Protein AF-A0A816DUU8-F1 (afdb_monomer_lite)

Sequence (100 aa):
MATKTTSDPVPRIDDKDGSYSSGCTLSYWLDSVERPKFPKLTDNKTCDFLVVGAGIAGITTAYCIAEHDPSKKVILVDDGEICSGETGRTTAHLQIEYDD

Radius of gyration: 17.96 Å; chains: 1; bounding box: 46×45×42 Å

Structure (mmCIF, N/CA/C/O backbone):
data_AF-A0A816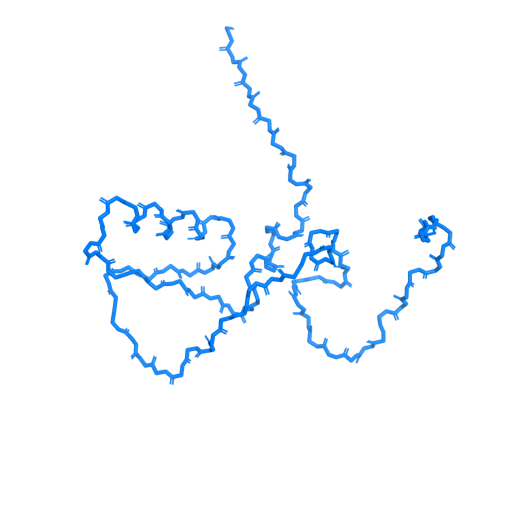DUU8-F1
#
_entry.id   AF-A0A816DUU8-F1
#
loop_
_atom_site.group_PDB
_atom_site.id
_atom_site.type_symbol
_atom_site.label_atom_id
_atom_site.label_alt_id
_atom_site.label_comp_id
_atom_site.label_asym_id
_atom_site.label_entity_id
_atom_site.label_seq_id
_atom_site.pdbx_PDB_ins_code
_atom_site.Cartn_x
_atom_site.Cartn_y
_atom_site.Cartn_z
_atom_site.occupancy
_atom_site.B_iso_or_equiv
_atom_site.auth_seq_id
_atom_site.auth_comp_id
_atom_site.auth_asym_id
_atom_site.auth_atom_id
_atom_site.pdbx_PDB_model_num
ATOM 1 N N . MET A 1 1 ? 24.896 -18.267 -6.504 1.00 35.34 1 MET A N 1
ATOM 2 C CA . MET A 1 1 ? 24.970 -16.798 -6.643 1.00 35.34 1 MET A CA 1
ATOM 3 C C . MET A 1 1 ? 25.210 -16.495 -8.108 1.00 35.34 1 MET A C 1
ATOM 5 O O . MET A 1 1 ? 26.280 -16.824 -8.593 1.00 35.34 1 MET A O 1
ATOM 9 N N . ALA A 1 2 ? 24.216 -15.973 -8.825 1.00 30.97 2 ALA A N 1
ATOM 10 C CA . ALA A 1 2 ? 24.383 -15.559 -10.215 1.00 30.97 2 ALA A CA 1
ATOM 11 C C . ALA A 1 2 ? 24.149 -14.050 -10.288 1.00 30.97 2 ALA A C 1
ATOM 13 O O . ALA A 1 2 ? 23.052 -13.568 -10.019 1.00 30.97 2 ALA A O 1
ATOM 14 N N . THR A 1 3 ? 25.216 -13.314 -10.575 1.00 38.94 3 THR A N 1
ATOM 15 C CA . THR A 1 3 ? 25.203 -11.878 -10.847 1.00 38.94 3 THR A CA 1
ATOM 16 C C . THR A 1 3 ? 24.723 -11.673 -12.281 1.00 38.94 3 THR A C 1
ATOM 18 O O . THR A 1 3 ? 25.442 -12.028 -13.215 1.00 38.94 3 THR A O 1
ATOM 21 N N . LYS A 1 4 ? 23.518 -11.124 -12.472 1.00 38.56 4 LYS A N 1
ATOM 22 C CA . LYS A 1 4 ? 23.078 -10.646 -13.791 1.00 38.56 4 LYS A CA 1
ATOM 23 C C . LYS A 1 4 ? 23.949 -9.451 -14.176 1.00 38.56 4 LYS A C 1
ATOM 25 O O . LYS A 1 4 ? 24.032 -8.480 -13.427 1.00 38.56 4 LYS A O 1
ATOM 30 N N . THR A 1 5 ? 24.635 -9.558 -15.307 1.00 38.03 5 THR A N 1
ATOM 31 C CA . THR A 1 5 ? 25.446 -8.475 -15.876 1.00 38.03 5 THR A CA 1
ATOM 32 C C . THR A 1 5 ? 24.614 -7.714 -16.904 1.00 38.03 5 THR A C 1
ATOM 34 O O . THR A 1 5 ? 23.717 -8.264 -17.537 1.00 38.03 5 THR A O 1
ATOM 37 N N . THR A 1 6 ? 24.899 -6.423 -17.058 1.00 47.84 6 THR A N 1
ATOM 38 C CA . THR A 1 6 ? 24.167 -5.435 -17.875 1.00 47.84 6 THR A CA 1
ATOM 39 C C . THR A 1 6 ? 24.184 -5.690 -19.393 1.00 47.84 6 THR A C 1
ATOM 41 O O . THR A 1 6 ? 23.733 -4.839 -20.155 1.00 47.84 6 THR A O 1
ATOM 44 N N . SER A 1 7 ? 24.688 -6.842 -19.844 1.00 40.69 7 SER A N 1
ATOM 45 C CA . SER A 1 7 ? 24.739 -7.269 -21.249 1.00 40.69 7 SER A CA 1
ATOM 46 C C . SER A 1 7 ? 23.702 -8.329 -21.622 1.00 40.69 7 SER A C 1
ATOM 48 O O . SER A 1 7 ? 23.590 -8.664 -22.801 1.00 40.69 7 SER A O 1
ATOM 50 N N . ASP A 1 8 ? 22.963 -8.875 -20.653 1.00 37.00 8 ASP A N 1
ATOM 51 C CA . ASP A 1 8 ? 21.899 -9.826 -20.962 1.00 37.00 8 ASP A CA 1
ATOM 52 C C . ASP A 1 8 ? 20.749 -9.087 -21.670 1.00 37.00 8 ASP A C 1
ATOM 54 O O . ASP A 1 8 ? 20.303 -8.042 -21.179 1.00 37.00 8 ASP A O 1
ATOM 58 N N . PRO A 1 9 ? 20.253 -9.580 -22.822 1.00 40.03 9 PRO A N 1
ATOM 59 C CA . PRO A 1 9 ? 19.111 -8.970 -23.482 1.00 40.03 9 PRO A CA 1
ATOM 60 C C . PRO A 1 9 ? 17.938 -8.942 -22.501 1.00 40.03 9 PRO A C 1
ATOM 62 O O . PRO A 1 9 ? 17.542 -9.981 -21.968 1.00 40.03 9 PRO A O 1
ATOM 65 N N . VAL A 1 10 ? 17.392 -7.745 -22.260 1.00 51.50 10 VAL A N 1
ATOM 66 C CA . VAL A 1 10 ? 16.132 -7.589 -21.526 1.00 51.50 10 VAL A CA 1
ATOM 67 C C . VAL A 1 10 ? 15.122 -8.490 -22.234 1.00 51.50 10 VAL A C 1
ATOM 69 O O . VAL A 1 10 ? 14.941 -8.313 -23.446 1.00 51.50 10 VAL A O 1
ATOM 72 N N . PRO A 1 11 ? 14.519 -9.479 -21.545 1.00 44.03 11 PRO A N 1
ATOM 73 C CA . PRO A 1 11 ? 13.503 -10.319 -22.152 1.00 44.03 11 PRO A CA 1
ATOM 74 C C . PRO A 1 11 ? 12.480 -9.398 -22.807 1.00 44.03 11 PRO A C 1
ATOM 76 O O . PRO A 1 11 ? 11.923 -8.520 -22.143 1.00 44.03 11 PRO A O 1
ATOM 79 N N . ARG A 1 12 ? 12.305 -9.524 -24.127 1.00 41.91 12 ARG A N 1
ATOM 80 C CA . ARG A 1 12 ? 11.195 -8.850 -24.793 1.00 41.91 12 ARG A CA 1
ATOM 81 C C . ARG A 1 12 ? 9.955 -9.440 -24.150 1.00 41.91 12 ARG A C 1
ATOM 83 O O . ARG A 1 12 ? 9.794 -10.651 -24.179 1.00 41.91 12 ARG A O 1
ATOM 90 N N . ILE A 1 13 ? 9.184 -8.596 -23.477 1.00 53.16 13 ILE A N 1
ATOM 91 C CA . ILE A 1 13 ? 7.924 -9.004 -22.876 1.00 53.16 13 ILE A CA 1
ATOM 92 C C . ILE A 1 13 ? 7.038 -9.405 -24.046 1.00 53.16 13 ILE A C 1
ATOM 94 O O . ILE A 1 13 ? 6.605 -8.560 -24.826 1.00 53.16 13 ILE A O 1
AT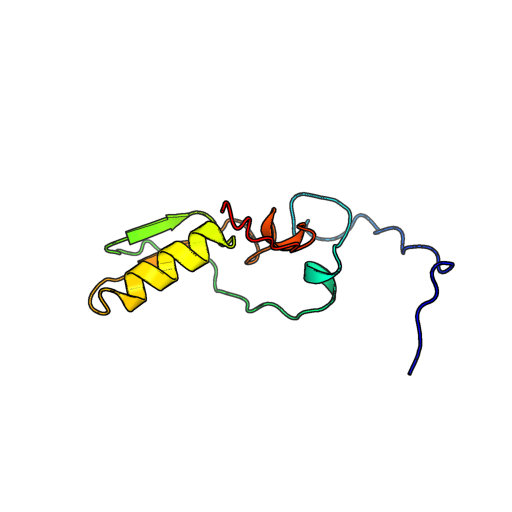OM 98 N N . ASP A 1 14 ? 6.882 -10.709 -24.219 1.00 42.22 14 ASP A N 1
ATOM 99 C CA . ASP A 1 14 ? 5.886 -11.296 -25.093 1.00 42.22 14 ASP A CA 1
ATOM 100 C C . ASP A 1 14 ? 4.526 -10.739 -24.652 1.00 42.22 14 ASP A C 1
ATOM 102 O O . ASP A 1 14 ? 4.226 -10.737 -23.459 1.00 42.22 14 ASP A O 1
ATOM 106 N N . ASP A 1 15 ? 3.721 -10.254 -25.597 1.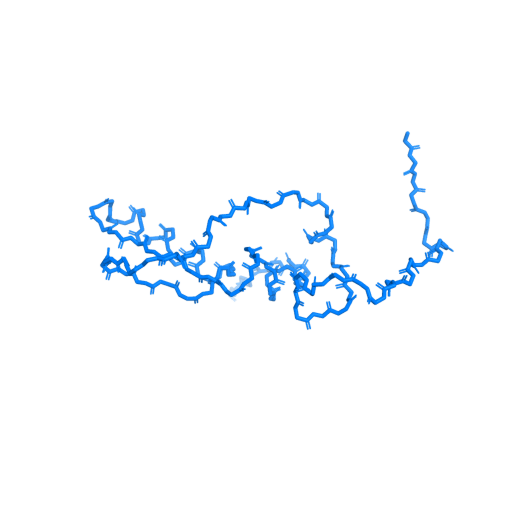00 41.69 15 ASP A N 1
ATOM 107 C CA . ASP A 1 15 ? 2.417 -9.611 -25.384 1.00 41.69 15 ASP A CA 1
ATOM 108 C C . ASP A 1 15 ? 1.330 -10.566 -24.833 1.00 41.69 15 ASP A C 1
ATOM 110 O O . ASP A 1 15 ? 0.260 -10.748 -25.422 1.00 41.69 15 ASP A O 1
ATOM 114 N N . LYS A 1 16 ? 1.574 -11.200 -23.686 1.00 41.97 16 LYS A N 1
ATOM 115 C CA . LYS A 1 16 ? 0.576 -11.924 -22.902 1.00 41.97 16 LYS A CA 1
ATOM 116 C C . LYS A 1 16 ? 0.625 -11.432 -21.457 1.00 41.97 16 LYS A C 1
ATOM 118 O O . LYS A 1 16 ? 1.690 -11.350 -20.866 1.00 41.97 16 LYS A O 1
ATOM 123 N N . ASP A 1 17 ? -0.558 -11.170 -20.910 1.00 44.25 17 ASP A N 1
ATOM 124 C CA . ASP A 1 17 ? -0.844 -11.069 -19.473 1.00 44.25 17 ASP A CA 1
ATOM 125 C C . ASP A 1 17 ? -0.615 -9.698 -18.799 1.00 44.25 17 ASP A C 1
ATOM 127 O O . ASP A 1 17 ? 0.431 -9.411 -18.237 1.00 44.25 17 ASP A O 1
ATOM 131 N N . GLY A 1 18 ? -1.676 -8.875 -18.802 1.00 46.09 18 GLY A N 1
ATOM 132 C CA . GLY A 1 18 ? -2.040 -7.929 -17.733 1.00 46.09 18 GLY A CA 1
ATOM 133 C C . GLY A 1 18 ? -0.976 -6.929 -17.273 1.00 46.09 18 GLY A C 1
ATOM 134 O O . GLY A 1 18 ? -0.126 -7.249 -16.450 1.00 46.09 18 GLY A O 1
ATOM 135 N N . SER A 1 19 ? -1.084 -5.665 -17.698 1.00 54.84 19 SER A N 1
ATOM 136 C CA . SER A 1 19 ? -0.176 -4.614 -17.230 1.00 54.84 19 SER A CA 1
ATOM 137 C C . SER A 1 19 ? -0.289 -4.427 -15.709 1.00 54.84 19 SER A C 1
ATOM 139 O O . SER A 1 19 ? -1.233 -3.816 -15.214 1.00 54.84 19 SER A O 1
ATOM 141 N N . TYR A 1 20 ? 0.699 -4.921 -14.961 1.00 63.03 20 TYR A N 1
ATOM 142 C CA . TYR A 1 20 ? 0.811 -4.779 -13.502 1.00 63.03 20 TYR A CA 1
ATOM 143 C C . TYR A 1 20 ? 0.974 -3.329 -13.021 1.00 63.03 20 TYR A C 1
ATOM 145 O O . TYR A 1 20 ? 1.147 -3.116 -11.825 1.00 63.03 20 TYR A O 1
ATOM 153 N N . SER A 1 21 ? 1.040 -2.362 -13.942 1.00 70.75 21 SER A N 1
ATOM 154 C CA . SER A 1 21 ? 1.348 -0.945 -13.746 1.00 70.75 21 SER A CA 1
ATOM 155 C C . SER A 1 21 ? 1.060 -0.174 -15.049 1.00 70.75 21 SER A C 1
ATOM 157 O O . SER A 1 21 ? 0.852 -0.781 -16.098 1.00 70.75 21 SER A O 1
ATOM 159 N N . SER A 1 22 ? 1.116 1.158 -15.014 1.00 71.44 22 SER A N 1
ATOM 160 C CA . SER A 1 22 ? 0.854 2.073 -16.138 1.00 71.44 22 SER A CA 1
ATOM 161 C C . SER A 1 22 ? 1.894 2.055 -17.276 1.00 71.44 22 SER A C 1
ATOM 163 O O . SER A 1 22 ? 1.734 2.787 -18.251 1.00 71.44 22 SER A O 1
ATOM 165 N N . GLY A 1 23 ? 2.963 1.252 -17.191 1.00 73.88 23 GLY A N 1
ATOM 166 C CA . GLY A 1 23 ? 4.040 1.247 -18.188 1.00 73.88 23 GLY A CA 1
ATOM 167 C C . GLY A 1 23 ? 4.641 -0.128 -18.474 1.00 73.88 23 GLY A C 1
ATOM 168 O O . GLY A 1 23 ? 4.603 -1.022 -17.631 1.00 73.88 23 GLY A O 1
ATOM 169 N N . CYS A 1 24 ? 5.245 -0.265 -19.661 1.00 76.25 24 CYS A N 1
ATOM 170 C CA . CYS A 1 24 ? 5.738 -1.539 -20.205 1.00 76.25 24 CYS A CA 1
ATOM 171 C C . CYS A 1 24 ? 7.053 -2.039 -19.587 1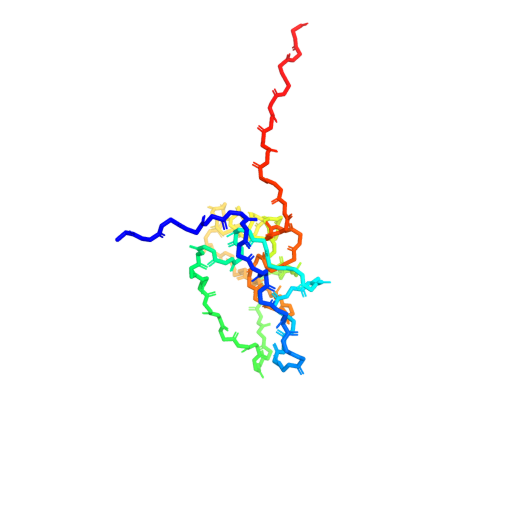.00 76.25 24 CYS A C 1
ATOM 173 O O . CYS A 1 24 ? 7.436 -3.180 -19.810 1.00 76.25 24 CYS A O 1
ATOM 175 N N . THR A 1 25 ? 7.784 -1.196 -18.854 1.00 83.19 25 THR A N 1
ATOM 176 C CA . THR A 1 25 ? 9.015 -1.598 -18.157 1.00 83.19 25 THR A CA 1
ATOM 177 C C . THR A 1 25 ? 8.725 -1.948 -16.702 1.00 83.19 25 THR A C 1
ATOM 179 O O . THR A 1 25 ? 7.890 -1.305 -16.063 1.00 83.19 25 THR A O 1
ATOM 182 N N . LEU A 1 26 ? 9.428 -2.938 -16.156 1.00 86.38 26 LEU A N 1
ATOM 183 C CA . LEU A 1 26 ? 9.349 -3.266 -14.735 1.00 86.38 26 LEU A CA 1
ATOM 184 C C . LEU A 1 26 ? 10.467 -2.533 -13.987 1.00 86.38 26 LEU A C 1
ATOM 186 O O . LEU A 1 26 ? 11.631 -2.596 -14.384 1.00 86.38 26 LEU A O 1
ATOM 190 N N . SER A 1 27 ? 10.114 -1.787 -12.942 1.00 90.06 27 SER A N 1
ATOM 191 C CA . SER A 1 27 ? 11.101 -1.150 -12.069 1.00 90.06 27 SER A CA 1
ATOM 192 C C . SER A 1 27 ? 11.695 -2.177 -11.107 1.00 90.06 27 SER A C 1
ATOM 194 O O . SER A 1 27 ? 11.082 -3.207 -10.822 1.00 90.06 27 SER A O 1
ATOM 196 N N . TYR A 1 28 ? 12.853 -1.855 -10.525 1.00 90.75 28 TYR A N 1
ATOM 197 C CA . TYR A 1 28 ? 13.438 -2.687 -9.476 1.00 90.75 28 TYR A CA 1
ATOM 198 C C . TYR A 1 28 ? 12.462 -2.921 -8.310 1.00 90.75 28 TYR A C 1
ATOM 200 O O . TYR A 1 28 ? 12.372 -4.032 -7.802 1.00 90.75 28 TYR A O 1
ATOM 208 N N . TRP A 1 29 ? 11.682 -1.912 -7.911 1.00 90.62 29 TRP A N 1
ATOM 209 C CA . TRP A 1 29 ? 10.711 -2.023 -6.813 1.00 90.62 29 TRP A CA 1
ATOM 210 C C . TRP A 1 29 ? 9.584 -3.012 -7.099 1.00 90.62 29 TRP A C 1
ATOM 212 O O . TRP A 1 29 ? 9.146 -3.715 -6.194 1.00 90.62 29 TRP A O 1
ATOM 222 N N . LEU A 1 30 ? 9.117 -3.058 -8.349 1.00 89.31 30 LEU A N 1
ATOM 223 C CA . LEU A 1 30 ? 8.046 -3.959 -8.764 1.00 89.31 30 LEU A CA 1
ATOM 224 C C . LEU A 1 30 ? 8.546 -5.394 -9.005 1.00 89.31 30 LEU A C 1
ATOM 226 O O . LEU A 1 30 ? 7.750 -6.319 -8.897 1.00 89.31 30 LEU A O 1
ATOM 230 N N . ASP A 1 31 ? 9.836 -5.577 -9.313 1.00 90.06 31 ASP A N 1
ATOM 231 C CA . ASP A 1 31 ? 10.449 -6.888 -9.597 1.00 90.06 31 ASP A CA 1
ATOM 232 C C . ASP A 1 31 ? 11.054 -7.568 -8.354 1.00 90.06 31 ASP A C 1
ATOM 234 O O . ASP A 1 31 ? 11.073 -8.790 -8.239 1.00 90.06 31 ASP A O 1
ATOM 238 N N . SER A 1 32 ? 11.576 -6.785 -7.405 1.00 89.50 32 SER A N 1
ATOM 239 C CA . SER A 1 32 ? 12.409 -7.313 -6.311 1.00 89.50 32 SER A CA 1
ATOM 240 C C . SER A 1 32 ? 11.648 -7.731 -5.052 1.00 89.50 32 SER A C 1
ATOM 242 O O . SER A 1 32 ? 12.253 -8.320 -4.153 1.00 89.50 32 SER A O 1
ATOM 244 N N . VAL A 1 33 ? 10.349 -7.430 -4.952 1.00 87.88 33 VAL A N 1
ATOM 245 C CA . VAL A 1 33 ? 9.560 -7.638 -3.729 1.00 87.88 33 VAL A CA 1
ATOM 246 C C . VAL A 1 33 ? 8.235 -8.319 -4.044 1.00 87.88 33 VAL A C 1
ATOM 248 O O . VAL A 1 33 ? 7.476 -7.879 -4.906 1.00 87.88 33 VAL A O 1
ATOM 251 N N . GLU A 1 34 ? 7.914 -9.366 -3.283 1.00 87.56 34 GLU A N 1
ATOM 252 C CA . GLU A 1 34 ? 6.575 -9.944 -3.296 1.00 87.56 34 GLU A CA 1
ATOM 253 C C . GLU A 1 34 ? 5.597 -9.006 -2.580 1.00 87.56 34 GLU A C 1
ATOM 255 O O . GLU A 1 34 ? 5.786 -8.640 -1.417 1.00 87.56 34 GLU A O 1
ATOM 260 N N . ARG A 1 35 ? 4.539 -8.602 -3.285 1.00 86.56 35 ARG A N 1
ATOM 261 C CA . ARG A 1 35 ? 3.534 -7.677 -2.758 1.00 86.56 35 ARG A CA 1
ATOM 262 C C . ARG A 1 35 ? 2.346 -8.436 -2.166 1.00 86.56 35 ARG A C 1
ATOM 264 O O . ARG A 1 35 ? 1.893 -9.414 -2.768 1.00 86.56 35 ARG A O 1
ATOM 271 N N . PRO A 1 36 ? 1.785 -7.977 -1.033 1.00 89.88 36 PRO A N 1
ATOM 272 C CA . PRO A 1 36 ? 0.557 -8.546 -0.505 1.00 89.88 36 PRO A CA 1
ATOM 273 C C . PRO A 1 36 ? -0.587 -8.373 -1.508 1.00 89.88 36 PRO A C 1
ATOM 275 O O . PRO A 1 36 ? -0.740 -7.326 -2.141 1.00 89.88 36 PRO A O 1
ATOM 278 N N . LYS A 1 37 ? -1.404 -9.420 -1.631 1.00 88.69 37 LYS A N 1
ATOM 279 C CA . LYS A 1 37 ? -2.594 -9.438 -2.482 1.00 88.69 37 LYS A CA 1
ATOM 280 C C . LYS A 1 37 ? -3.838 -9.270 -1.628 1.00 88.69 37 LYS A C 1
ATOM 282 O O . LYS A 1 37 ? -3.954 -9.872 -0.562 1.00 88.69 37 LYS A O 1
ATOM 287 N N . PHE A 1 38 ? -4.783 -8.492 -2.136 1.00 91.56 38 PHE A N 1
ATOM 288 C CA . PHE A 1 38 ? -6.045 -8.211 -1.467 1.00 91.56 38 PHE A CA 1
ATOM 289 C C . PHE A 1 38 ? -7.214 -8.717 -2.314 1.00 91.56 38 PHE A C 1
ATOM 291 O O . PHE A 1 38 ? -7.117 -8.751 -3.545 1.00 91.56 38 PHE A O 1
ATOM 298 N N . PRO A 1 39 ? -8.314 -9.155 -1.683 1.00 91.50 39 PRO A N 1
ATOM 299 C CA . PRO A 1 39 ? -9.490 -9.590 -2.416 1.00 91.50 39 PRO A CA 1
ATOM 300 C C . PRO A 1 39 ? -10.110 -8.415 -3.179 1.00 91.50 39 PRO A C 1
ATOM 302 O O . PRO A 1 39 ? -10.114 -7.279 -2.706 1.00 91.50 39 PRO A O 1
ATOM 305 N N . LYS A 1 40 ? -10.688 -8.707 -4.348 1.00 92.44 40 LYS A N 1
ATOM 306 C CA . LYS A 1 40 ? -11.499 -7.731 -5.082 1.00 92.44 40 LYS A CA 1
ATOM 307 C C . LYS A 1 40 ? -12.742 -7.366 -4.270 1.00 92.44 40 LYS A C 1
ATOM 309 O O . LYS A 1 40 ? -13.311 -8.213 -3.582 1.00 92.44 40 LYS A O 1
ATOM 314 N N . LEU A 1 41 ? -13.189 -6.119 -4.393 1.00 92.44 41 LEU A N 1
ATOM 315 C CA . LEU A 1 41 ? -14.439 -5.663 -3.795 1.00 92.44 41 LEU A CA 1
ATOM 316 C C . LEU A 1 41 ? -15.624 -6.282 -4.554 1.00 92.44 41 LEU A C 1
ATOM 318 O O . LEU A 1 41 ? -15.886 -5.919 -5.697 1.00 92.44 41 LEU A O 1
ATOM 322 N N . THR A 1 42 ? -16.313 -7.239 -3.933 1.00 94.88 42 THR A N 1
ATOM 323 C CA . THR A 1 42 ? -17.449 -7.962 -4.539 1.00 94.88 42 THR A CA 1
ATOM 324 C C . THR A 1 42 ? -18.808 -7.391 -4.163 1.00 94.88 42 THR A C 1
ATOM 326 O O . THR A 1 42 ? -19.779 -7.600 -4.880 1.00 94.88 42 THR A O 1
ATOM 329 N N . ASP A 1 43 ? -18.875 -6.667 -3.048 1.00 95.12 43 ASP A N 1
ATOM 330 C CA . ASP A 1 43 ? -20.118 -6.207 -2.441 1.00 95.12 43 ASP A CA 1
ATOM 331 C C . ASP A 1 43 ? -19.958 -4.786 -1.912 1.00 95.12 43 ASP A C 1
ATOM 333 O O . ASP A 1 43 ? -18.854 -4.350 -1.572 1.00 95.12 43 ASP A O 1
ATOM 337 N N . ASN A 1 44 ? -21.081 -4.090 -1.753 1.00 95.94 44 ASN A N 1
ATOM 338 C CA . ASN A 1 44 ? -21.102 -2.780 -1.116 1.00 95.94 44 ASN A CA 1
ATOM 339 C C . ASN A 1 44 ? -20.631 -2.882 0.344 1.00 95.94 44 ASN A C 1
ATOM 341 O O . ASN A 1 44 ? -21.056 -3.763 1.096 1.00 95.94 44 ASN A O 1
ATOM 345 N N . LYS A 1 45 ? -19.767 -1.952 0.757 1.00 96.19 45 LYS A N 1
ATOM 346 C CA . LYS A 1 45 ? -19.275 -1.826 2.134 1.00 96.19 45 LYS A CA 1
ATOM 347 C C . LYS A 1 45 ? -19.560 -0.423 2.656 1.00 96.19 45 LYS A C 1
ATOM 349 O O . LYS A 1 45 ? -19.564 0.539 1.895 1.00 96.19 45 LYS A O 1
ATOM 354 N N . THR A 1 46 ? -19.770 -0.318 3.963 1.00 97.56 46 THR A N 1
ATOM 355 C CA . THR A 1 46 ? -19.913 0.963 4.662 1.00 97.56 46 THR A CA 1
ATOM 356 C C . THR A 1 46 ? -18.657 1.225 5.479 1.00 97.56 46 THR A C 1
ATOM 358 O O . THR A 1 46 ? -18.198 0.350 6.216 1.00 97.56 46 THR A O 1
ATOM 361 N N . CYS A 1 47 ? -18.121 2.432 5.360 1.00 97.44 47 CYS A N 1
ATOM 362 C CA . CYS A 1 47 ? -16.945 2.909 6.072 1.00 97.44 47 CYS A CA 1
ATOM 363 C C . CYS A 1 47 ? -17.148 4.364 6.491 1.00 97.44 47 CYS A C 1
ATOM 365 O O . CYS A 1 47 ? -17.967 5.067 5.901 1.00 97.44 47 CYS A O 1
ATOM 367 N N . ASP A 1 48 ? -16.380 4.809 7.479 1.00 98.38 48 ASP A N 1
ATOM 368 C CA . ASP A 1 48 ? -16.294 6.226 7.832 1.00 98.38 48 ASP A CA 1
ATOM 369 C C . ASP A 1 48 ? -15.472 6.987 6.783 1.00 98.38 48 ASP A C 1
ATOM 371 O O . ASP A 1 48 ? -15.815 8.106 6.410 1.00 98.38 48 ASP A O 1
ATOM 375 N N . PHE A 1 49 ? -14.414 6.346 6.269 1.00 98.31 49 PHE A N 1
ATOM 376 C CA . PHE A 1 49 ? -13.515 6.916 5.268 1.00 98.31 49 PHE A CA 1
ATOM 377 C C . PHE A 1 49 ? -13.237 5.920 4.142 1.00 98.31 49 PHE A C 1
ATOM 379 O O . PHE A 1 49 ? -12.868 4.770 4.392 1.00 98.31 49 PHE A O 1
ATOM 386 N N . LEU A 1 50 ? -13.377 6.391 2.903 1.00 98.00 50 LEU A N 1
ATOM 387 C CA . LEU A 1 50 ? -12.956 5.686 1.696 1.00 98.00 50 LEU A CA 1
ATOM 388 C C . LEU A 1 50 ? -11.740 6.404 1.109 1.00 98.00 50 LEU A C 1
ATOM 390 O O . LEU A 1 50 ? -11.821 7.584 0.774 1.00 98.00 50 LEU A O 1
ATOM 394 N N . VAL A 1 51 ? -10.634 5.683 0.958 1.00 98.31 51 VAL A N 1
ATOM 395 C CA . VAL A 1 51 ? -9.422 6.159 0.290 1.00 98.31 51 VAL A CA 1
ATOM 396 C C . VAL A 1 51 ? -9.313 5.467 -1.066 1.00 98.31 51 VAL A C 1
ATOM 398 O O . VAL A 1 51 ? -9.391 4.242 -1.148 1.00 98.31 51 VAL A O 1
ATOM 401 N N . VAL A 1 52 ? -9.143 6.253 -2.130 1.00 97.44 52 VAL A N 1
ATOM 402 C CA . VAL A 1 52 ? -9.024 5.761 -3.509 1.00 97.44 52 VAL A CA 1
ATOM 403 C C . VAL A 1 52 ? -7.584 5.951 -3.984 1.00 97.44 52 VAL A C 1
ATOM 405 O O . VAL A 1 52 ? -7.083 7.073 -3.996 1.00 97.44 52 VAL A O 1
ATOM 408 N N . GLY A 1 53 ? -6.939 4.851 -4.371 1.00 96.25 53 GLY A N 1
ATOM 409 C CA . GLY A 1 53 ? -5.543 4.770 -4.797 1.00 96.25 53 GLY A CA 1
ATOM 410 C C . GLY A 1 53 ? -4.620 4.251 -3.690 1.00 96.25 53 GLY A C 1
ATOM 411 O O . GLY A 1 53 ? -4.271 4.977 -2.764 1.00 96.25 53 GLY A O 1
ATOM 412 N N . ALA A 1 54 ? -4.144 3.014 -3.814 1.00 96.12 54 ALA A N 1
ATOM 413 C CA . ALA A 1 54 ? -3.189 2.349 -2.925 1.00 96.12 54 ALA A CA 1
ATOM 414 C C . ALA A 1 54 ? -1.723 2.614 -3.320 1.00 96.12 54 ALA A C 1
ATOM 416 O O . ALA A 1 54 ? -0.874 1.718 -3.296 1.00 96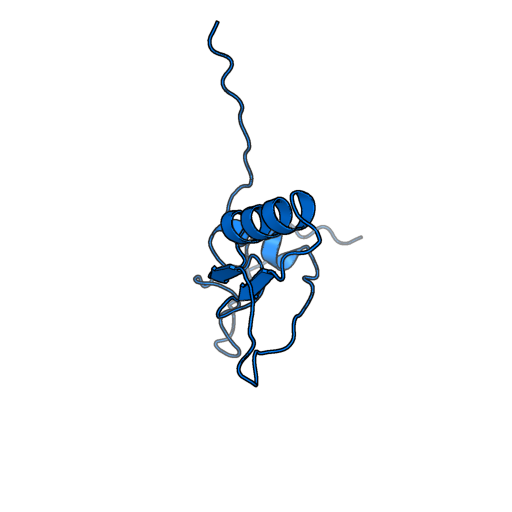.12 54 ALA A O 1
ATOM 417 N N . GLY A 1 55 ? -1.415 3.864 -3.671 1.00 95.62 55 GLY A N 1
ATOM 418 C CA . GLY A 1 55 ? -0.046 4.383 -3.693 1.00 95.62 55 GLY A CA 1
ATOM 419 C C . GLY A 1 55 ? 0.407 4.853 -2.307 1.00 95.62 55 GLY A C 1
ATOM 420 O O . GLY A 1 55 ? -0.345 4.787 -1.333 1.00 95.62 55 GLY A O 1
ATOM 421 N N . ILE A 1 56 ? 1.622 5.403 -2.219 1.00 96.75 56 ILE A N 1
ATOM 422 C CA . ILE A 1 56 ? 2.196 5.889 -0.953 1.00 96.75 56 ILE A CA 1
ATOM 423 C C . ILE A 1 56 ? 1.305 6.933 -0.274 1.00 96.75 56 ILE A C 1
ATOM 425 O O . ILE A 1 56 ? 1.112 6.871 0.937 1.00 96.75 56 ILE A O 1
ATOM 429 N N . ALA A 1 57 ? 0.700 7.843 -1.044 1.00 97.56 57 ALA A N 1
ATOM 430 C CA . ALA A 1 57 ? -0.188 8.867 -0.505 1.00 97.56 57 ALA A CA 1
ATOM 431 C C . ALA A 1 57 ? -1.449 8.255 0.131 1.00 97.56 57 ALA A C 1
ATOM 433 O O . ALA A 1 57 ? -1.783 8.583 1.270 1.00 97.56 57 ALA A O 1
ATOM 434 N N . GLY A 1 58 ? -2.127 7.335 -0.562 1.00 98.00 58 GLY A N 1
ATOM 435 C CA . GLY A 1 58 ? -3.357 6.726 -0.054 1.00 98.00 58 GLY A CA 1
ATOM 436 C C . GLY A 1 58 ? -3.117 5.764 1.106 1.00 98.00 58 GLY A C 1
ATOM 437 O O . GLY A 1 58 ? -3.845 5.815 2.094 1.00 98.00 58 GLY A O 1
ATOM 438 N N . ILE A 1 59 ? -2.055 4.954 1.050 1.00 97.38 59 ILE A N 1
ATOM 439 C CA . ILE A 1 59 ? -1.671 4.071 2.162 1.00 97.38 59 ILE A CA 1
ATOM 440 C C . ILE A 1 59 ? -1.328 4.896 3.402 1.00 97.38 59 ILE A C 1
ATOM 442 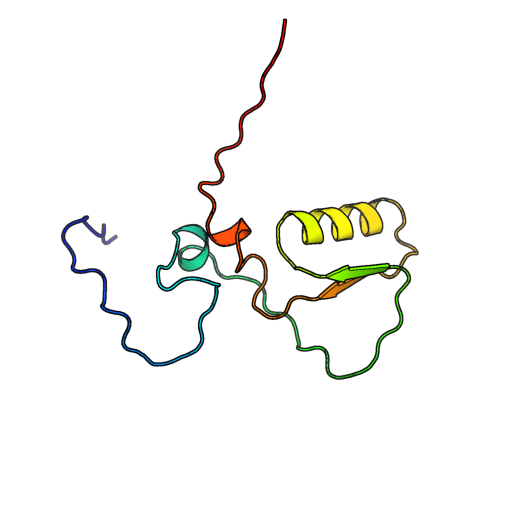O O . ILE A 1 59 ? -1.853 4.614 4.475 1.00 97.38 59 ILE A O 1
ATOM 446 N N . THR A 1 60 ? -0.506 5.940 3.257 1.00 98.12 60 THR A N 1
ATOM 447 C CA . THR A 1 60 ? -0.141 6.814 4.384 1.00 98.12 60 THR A CA 1
ATOM 448 C C . THR A 1 60 ? -1.374 7.499 4.966 1.00 98.12 60 THR A C 1
ATOM 450 O O . THR A 1 60 ? -1.553 7.517 6.178 1.00 98.12 60 THR A O 1
ATOM 453 N N . THR A 1 61 ? -2.279 7.987 4.113 1.00 98.31 61 THR A N 1
ATOM 454 C CA . THR A 1 61 ? -3.544 8.589 4.561 1.00 98.31 61 THR A CA 1
ATOM 455 C C . THR A 1 61 ? -4.388 7.595 5.361 1.00 98.31 61 THR A C 1
ATOM 457 O O . THR A 1 61 ? -4.821 7.908 6.468 1.00 98.31 61 THR A O 1
ATOM 460 N N . ALA A 1 62 ? -4.603 6.385 4.834 1.00 98.19 62 ALA A N 1
ATOM 461 C CA . ALA A 1 62 ? -5.386 5.354 5.510 1.00 98.19 62 ALA A CA 1
ATOM 462 C C . ALA A 1 62 ? -4.747 4.925 6.841 1.00 98.19 62 ALA A C 1
ATOM 464 O O . ALA A 1 62 ? -5.452 4.764 7.837 1.00 98.19 62 ALA A O 1
ATOM 465 N N . TYR A 1 63 ? -3.418 4.794 6.859 1.00 98.06 63 TYR A N 1
ATOM 466 C CA . TYR A 1 63 ? -2.632 4.480 8.047 1.00 98.06 63 TYR A CA 1
ATOM 467 C C . TYR A 1 63 ? -2.797 5.552 9.129 1.00 98.06 63 TYR A C 1
ATOM 469 O O . TYR A 1 63 ? -3.184 5.221 10.245 1.00 98.06 63 TYR A O 1
ATOM 477 N N . CYS A 1 64 ? -2.600 6.832 8.800 1.00 98.38 64 CYS A N 1
ATOM 478 C CA . CYS A 1 64 ? -2.722 7.917 9.773 1.00 98.38 64 CYS A CA 1
ATOM 479 C C . CYS A 1 64 ? -4.139 8.036 10.348 1.00 98.38 64 CYS A C 1
ATOM 481 O O . CYS A 1 64 ? -4.288 8.304 11.536 1.00 98.38 64 CYS A O 1
ATOM 483 N N . ILE A 1 65 ? -5.185 7.816 9.540 1.00 98.06 65 ILE A N 1
ATOM 484 C CA . ILE A 1 65 ? -6.569 7.810 10.041 1.00 98.06 65 ILE A CA 1
ATOM 485 C C . ILE A 1 65 ? -6.771 6.659 11.036 1.00 98.06 65 ILE A C 1
ATOM 487 O O . ILE A 1 65 ? -7.298 6.883 12.125 1.00 98.06 65 ILE A O 1
ATOM 491 N N . ALA A 1 66 ? -6.341 5.446 10.673 1.00 97.50 66 ALA A N 1
ATOM 492 C CA . ALA A 1 66 ? -6.490 4.262 11.517 1.00 97.50 66 ALA A CA 1
ATOM 493 C C . ALA A 1 66 ? -5.664 4.348 12.813 1.00 97.50 66 ALA A C 1
ATOM 495 O O . ALA A 1 66 ? -6.103 3.858 13.851 1.00 97.50 66 ALA A O 1
ATOM 496 N N . GLU A 1 67 ? -4.485 4.973 12.759 1.00 98.06 67 GLU A N 1
ATOM 497 C CA . GLU A 1 67 ? -3.639 5.221 13.927 1.00 98.06 67 GLU A CA 1
ATOM 498 C C . GLU A 1 67 ? -4.250 6.284 14.852 1.00 98.06 67 GLU A C 1
ATOM 500 O O . GLU A 1 67 ? -4.268 6.107 16.069 1.00 98.06 67 GLU A O 1
ATOM 505 N N . HIS A 1 68 ? -4.772 7.378 14.286 1.00 98.25 68 HIS A N 1
ATOM 506 C CA . HIS A 1 68 ? -5.312 8.492 15.063 1.00 98.25 68 HIS A CA 1
ATOM 507 C C . HIS A 1 68 ? -6.618 8.141 15.787 1.00 98.25 68 HIS A C 1
ATOM 509 O O . HIS A 1 68 ? -6.805 8.538 16.937 1.00 98.25 68 HIS A O 1
ATOM 515 N N . ASP A 1 69 ? -7.520 7.404 15.132 1.00 97.50 69 ASP A N 1
ATOM 516 C CA . ASP A 1 69 ? -8.779 6.955 15.730 1.00 97.50 69 ASP A CA 1
ATOM 517 C C . ASP A 1 69 ? -9.093 5.499 15.335 1.00 97.50 69 ASP A C 1
ATOM 519 O O . ASP A 1 69 ? -9.741 5.249 14.310 1.00 97.50 69 ASP A O 1
ATOM 523 N N . PRO A 1 70 ? -8.711 4.522 16.181 1.00 95.94 70 PRO A N 1
ATOM 524 C CA . PRO A 1 70 ? -8.960 3.101 15.937 1.00 95.94 70 PRO A CA 1
ATOM 525 C C . PRO A 1 70 ? -10.444 2.713 15.863 1.00 95.94 70 PRO A C 1
ATOM 527 O O . PRO A 1 70 ? -10.765 1.589 15.475 1.00 95.94 70 PRO A O 1
ATOM 530 N N . SER A 1 71 ? -11.367 3.600 16.260 1.00 97.56 71 SER A N 1
ATOM 531 C CA . SER A 1 71 ? -12.806 3.341 16.151 1.00 97.56 71 SER A CA 1
ATOM 532 C C . SER A 1 71 ? -13.347 3.554 14.732 1.00 97.56 71 SER A C 1
ATOM 534 O O . SER A 1 71 ? -14.442 3.077 14.419 1.00 97.56 71 SER A O 1
ATOM 536 N N . LYS A 1 72 ? -12.590 4.239 13.863 1.00 97.81 72 LYS A N 1
ATOM 537 C CA . LYS A 1 72 ? -12.991 4.544 12.487 1.00 97.81 72 LYS A CA 1
ATOM 538 C C . LYS A 1 72 ? -12.695 3.390 11.544 1.00 97.81 72 LYS A C 1
ATOM 540 O O . LYS A 1 72 ? -11.596 2.845 11.494 1.00 97.81 72 LYS A O 1
ATOM 545 N N . LYS A 1 73 ? -13.686 3.052 10.722 1.00 98.00 73 LYS A N 1
ATOM 546 C CA . LYS A 1 73 ? -13.553 2.083 9.635 1.00 98.00 73 LYS A CA 1
ATOM 547 C C . LYS A 1 73 ? -13.043 2.793 8.393 1.00 98.00 73 LYS A C 1
ATOM 549 O O . LYS A 1 73 ? -13.767 3.585 7.787 1.00 98.00 73 LYS A O 1
ATOM 554 N N . VAL A 1 74 ? -11.824 2.458 7.992 1.00 98.12 74 VAL A N 1
ATOM 555 C CA . VAL A 1 74 ? -11.201 2.950 6.762 1.00 98.12 74 VAL A CA 1
ATOM 556 C C . VAL A 1 74 ? -11.185 1.832 5.729 1.00 98.12 74 VAL A C 1
ATOM 558 O O . VAL A 1 74 ? -10.776 0.711 6.027 1.00 98.12 74 VAL A O 1
ATOM 561 N N . ILE A 1 75 ? -11.630 2.130 4.512 1.00 97.62 75 ILE A N 1
ATOM 562 C CA . ILE A 1 75 ? -11.494 1.239 3.359 1.00 97.62 75 ILE A CA 1
ATOM 563 C C . ILE A 1 75 ? -10.558 1.907 2.356 1.00 97.62 75 ILE A C 1
ATOM 565 O O . ILE A 1 75 ? -10.781 3.048 1.965 1.00 97.62 75 ILE A O 1
ATOM 569 N N . LEU A 1 76 ? -9.523 1.183 1.936 1.00 97.44 76 LEU A N 1
ATOM 570 C CA . LEU A 1 76 ? -8.615 1.571 0.860 1.00 97.44 76 LEU A CA 1
ATOM 571 C C . LEU A 1 76 ? -8.917 0.707 -0.367 1.00 97.44 76 LEU A C 1
ATOM 573 O O . LEU A 1 76 ? -8.981 -0.518 -0.252 1.00 97.44 76 LEU A O 1
ATOM 577 N N . VAL A 1 77 ? -9.097 1.336 -1.525 1.00 96.62 77 VAL A N 1
ATOM 578 C CA . VAL A 1 77 ? -9.329 0.652 -2.805 1.00 96.62 77 VAL A CA 1
ATOM 579 C C . VAL A 1 77 ? -8.357 1.141 -3.868 1.00 96.62 77 VAL A C 1
ATOM 581 O O . VAL A 1 77 ? -7.942 2.296 -3.853 1.00 96.62 77 VAL A O 1
ATOM 584 N N . ASP A 1 78 ? -8.025 0.261 -4.804 1.00 94.56 78 ASP A N 1
ATOM 585 C CA . ASP A 1 78 ? -7.186 0.531 -5.971 1.00 94.56 78 ASP A CA 1
ATOM 586 C C . ASP A 1 78 ? -7.727 -0.278 -7.159 1.00 94.56 78 ASP A C 1
ATOM 588 O O . ASP A 1 78 ? -8.408 -1.289 -6.951 1.00 94.56 78 ASP A O 1
ATOM 592 N N . ASP A 1 79 ? -7.489 0.180 -8.387 1.00 91.31 79 ASP A N 1
ATOM 593 C CA . ASP A 1 79 ? -7.925 -0.522 -9.599 1.00 91.31 79 ASP A CA 1
ATOM 594 C C . ASP A 1 79 ? -6.950 -1.635 -10.024 1.00 91.31 79 ASP A C 1
ATOM 596 O O . ASP A 1 79 ? -7.314 -2.499 -10.828 1.00 91.31 79 ASP A O 1
ATOM 600 N N . GLY A 1 80 ? -5.752 -1.666 -9.432 1.00 88.12 80 GLY A N 1
ATOM 601 C CA . GLY A 1 80 ? -4.711 -2.654 -9.667 1.00 88.12 80 GLY A CA 1
ATOM 602 C C . GLY A 1 80 ? -4.092 -3.218 -8.386 1.00 88.12 80 GLY A C 1
ATOM 603 O O . GLY A 1 80 ? -4.731 -3.380 -7.344 1.00 88.12 80 GLY A O 1
ATOM 604 N N . GLU A 1 81 ? -2.822 -3.613 -8.489 1.00 88.94 81 GLU A N 1
ATOM 605 C CA . GLU A 1 81 ? -2.050 -4.093 -7.341 1.00 88.94 81 GLU A CA 1
ATOM 606 C C . GLU A 1 81 ? -1.508 -2.919 -6.520 1.00 88.94 81 GLU A C 1
ATOM 608 O O . GLU A 1 81 ? -1.169 -1.868 -7.066 1.00 88.94 81 GLU A O 1
ATOM 613 N N . ILE A 1 82 ? -1.342 -3.105 -5.209 1.00 92.25 82 ILE A N 1
ATOM 614 C CA . ILE A 1 82 ? -0.831 -2.034 -4.349 1.00 92.25 82 ILE A CA 1
ATOM 615 C C . ILE A 1 82 ? 0.541 -1.533 -4.817 1.00 92.25 82 ILE A C 1
ATOM 617 O O . ILE A 1 82 ? 1.380 -2.299 -5.309 1.00 92.25 82 ILE A O 1
ATOM 621 N N . CYS A 1 83 ? 0.767 -0.229 -4.673 1.00 92.62 83 CYS A N 1
ATOM 622 C CA . CYS A 1 83 ? 1.987 0.453 -5.101 1.00 92.62 83 CYS A CA 1
ATOM 623 C C . CYS A 1 83 ? 2.346 0.262 -6.589 1.00 92.62 83 CYS A C 1
ATOM 625 O O . CYS A 1 83 ? 3.475 0.550 -6.971 1.00 92.62 83 CYS A O 1
ATOM 627 N N . SER A 1 84 ? 1.431 -0.216 -7.439 1.00 90.56 84 SER A N 1
ATOM 628 C CA . SER A 1 84 ? 1.716 -0.473 -8.857 1.00 90.56 84 SER A CA 1
ATOM 629 C C . SER A 1 84 ? 1.897 0.786 -9.696 1.00 90.56 84 SER A C 1
ATOM 631 O O . SER A 1 84 ? 2.611 0.736 -10.693 1.00 90.56 84 SER A O 1
ATOM 633 N N . GLY A 1 85 ? 1.265 1.899 -9.325 1.00 90.50 85 GLY A N 1
ATOM 634 C CA . GLY A 1 85 ? 1.385 3.173 -10.036 1.00 90.50 85 GLY A CA 1
ATOM 635 C C . GLY A 1 85 ? 2.728 3.873 -9.800 1.00 90.50 85 GLY A C 1
ATOM 636 O O . GLY A 1 85 ? 3.780 3.245 -9.684 1.00 90.50 85 GLY A O 1
ATOM 637 N N . GLU A 1 86 ? 2.695 5.198 -9.668 1.00 92.31 86 GLU A N 1
ATOM 638 C CA . GLU A 1 86 ? 3.904 6.030 -9.539 1.00 92.31 86 GLU A CA 1
ATOM 639 C C . GLU A 1 86 ? 4.797 5.650 -8.349 1.00 92.31 86 GLU A C 1
ATOM 641 O O . GLU A 1 86 ? 6.023 5.715 -8.432 1.00 92.31 86 GLU A O 1
ATOM 646 N N . THR A 1 87 ? 4.209 5.166 -7.252 1.00 94.06 87 THR A N 1
ATOM 647 C CA . THR A 1 87 ? 4.968 4.671 -6.091 1.00 94.06 87 THR A CA 1
ATOM 648 C C . THR A 1 87 ? 5.906 3.521 -6.446 1.00 94.06 87 THR A C 1
ATOM 650 O O . THR A 1 87 ? 7.014 3.472 -5.930 1.00 94.06 87 THR A O 1
ATOM 653 N N . GLY A 1 88 ? 5.508 2.620 -7.341 1.00 92.31 88 GLY A N 1
ATOM 654 C CA . GLY A 1 88 ? 6.365 1.530 -7.795 1.00 92.31 88 GLY A CA 1
ATOM 655 C C . GLY A 1 88 ? 7.380 1.970 -8.843 1.00 92.31 88 GLY A C 1
ATOM 656 O O . GLY A 1 88 ? 8.341 1.251 -9.092 1.00 92.31 88 GLY A O 1
ATOM 657 N N . ARG A 1 89 ? 7.205 3.136 -9.475 1.00 91.12 89 ARG A N 1
ATOM 658 C CA . ARG A 1 89 ? 8.045 3.608 -10.593 1.00 91.12 89 ARG A CA 1
ATOM 659 C C . ARG A 1 89 ? 9.025 4.723 -10.212 1.00 91.12 89 ARG A C 1
ATOM 661 O O . ARG A 1 89 ? 9.859 5.100 -11.028 1.00 91.12 89 ARG A O 1
ATOM 668 N N . THR A 1 90 ? 8.954 5.220 -8.982 1.00 91.19 90 THR A N 1
ATOM 669 C CA . THR A 1 90 ? 9.867 6.233 -8.434 1.00 91.19 90 THR A CA 1
ATOM 670 C C . THR A 1 90 ? 11.304 5.722 -8.262 1.00 91.19 90 THR A C 1
ATOM 672 O O . THR A 1 90 ? 11.548 4.523 -8.150 1.00 91.19 90 THR A O 1
ATOM 675 N N . THR A 1 91 ? 12.279 6.630 -8.183 1.00 92.00 91 THR A N 1
ATOM 676 C CA . THR A 1 91 ? 13.652 6.314 -7.741 1.00 92.00 91 THR A CA 1
ATOM 677 C C . THR A 1 91 ? 13.756 6.138 -6.225 1.00 92.00 91 THR A C 1
ATOM 679 O O . THR A 1 91 ? 14.776 5.656 -5.743 1.00 92.00 91 THR A O 1
ATOM 682 N N . ALA A 1 92 ? 12.711 6.531 -5.483 1.00 92.25 92 ALA A N 1
ATOM 683 C CA . ALA A 1 92 ? 12.668 6.587 -4.020 1.00 92.25 92 ALA A CA 1
ATOM 684 C C . ALA A 1 92 ? 13.772 7.464 -3.401 1.00 92.25 92 ALA A C 1
ATOM 686 O O . ALA A 1 92 ? 14.160 7.272 -2.250 1.00 92.25 92 ALA A O 1
ATOM 687 N N . HIS A 1 93 ? 14.276 8.443 -4.158 1.00 93.44 93 HIS A N 1
ATOM 688 C CA . HIS A 1 93 ? 15.236 9.415 -3.649 1.00 93.44 93 HIS A CA 1
ATOM 689 C C . HIS A 1 93 ? 14.527 10.386 -2.703 1.00 93.44 93 HIS A C 1
ATOM 691 O O . HIS A 1 93 ? 13.693 11.183 -3.130 1.00 93.44 93 HIS A O 1
ATOM 697 N N . LEU A 1 94 ? 14.843 10.297 -1.414 1.00 91.88 94 LEU A N 1
ATOM 698 C CA . LEU A 1 94 ? 14.307 11.173 -0.378 1.00 91.88 94 LEU A CA 1
ATOM 699 C C . LEU A 1 94 ? 15.377 12.192 0.007 1.00 91.88 94 LEU A C 1
ATOM 701 O O . LEU A 1 94 ? 16.499 11.812 0.343 1.00 91.88 94 LEU A O 1
ATOM 705 N N . GLN A 1 95 ? 15.034 13.478 -0.028 1.00 91.81 95 GLN A N 1
ATOM 706 C CA . GLN A 1 95 ? 15.895 14.548 0.474 1.00 91.81 95 GLN A CA 1
ATOM 707 C C . GLN A 1 95 ? 15.139 15.401 1.478 1.00 91.81 95 GLN A C 1
ATOM 709 O O . GLN A 1 95 ? 13.925 15.567 1.383 1.00 91.81 95 GLN A O 1
ATOM 714 N N . ILE A 1 96 ? 15.892 15.940 2.428 1.00 90.00 96 ILE A N 1
ATOM 715 C CA . ILE A 1 96 ? 15.442 16.969 3.353 1.00 90.00 96 ILE A CA 1
ATOM 716 C C . ILE A 1 96 ? 16.311 18.179 3.042 1.00 90.00 96 ILE A C 1
ATOM 718 O O . ILE A 1 96 ? 17.535 18.051 2.984 1.00 90.00 96 ILE A O 1
ATOM 722 N N . GLU A 1 97 ? 15.686 19.322 2.807 1.00 82.31 97 GLU A N 1
ATOM 723 C CA . GLU A 1 97 ? 16.393 20.590 2.696 1.00 82.31 97 GLU A CA 1
ATOM 724 C C . GLU A 1 97 ? 16.350 21.258 4.069 1.00 82.31 97 GLU A C 1
ATOM 726 O O . GLU A 1 97 ? 15.274 21.531 4.603 1.00 82.31 97 GLU A O 1
ATOM 731 N N . TYR A 1 98 ? 17.523 21.418 4.676 1.00 78.06 98 TYR A N 1
ATOM 732 C CA . TYR A 1 98 ? 17.689 22.214 5.884 1.00 78.06 98 TYR A CA 1
ATOM 733 C C . TYR A 1 98 ? 18.055 23.625 5.428 1.00 78.06 98 TYR A C 1
ATOM 735 O O . TYR A 1 98 ? 19.151 23.832 4.910 1.00 78.06 98 TYR A O 1
ATOM 743 N N . ASP A 1 99 ? 17.102 24.545 5.545 1.00 73.12 99 ASP A N 1
ATOM 744 C CA . ASP A 1 99 ? 17.307 25.979 5.338 1.00 73.12 99 ASP A CA 1
ATOM 745 C C . ASP A 1 99 ? 17.745 26.579 6.685 1.00 73.12 99 ASP A C 1
ATOM 747 O O . ASP A 1 99 ? 16.966 26.550 7.644 1.00 73.12 99 ASP A O 1
ATOM 751 N N . ASP A 1 100 ? 19.005 27.016 6.765 1.00 71.38 100 ASP A N 1
ATOM 752 C CA . ASP A 1 100 ? 19.575 27.795 7.879 1.00 71.38 100 ASP A CA 1
ATOM 753 C C . ASP A 1 100 ? 19.538 29.297 7.544 1.00 71.38 100 ASP A C 1
ATOM 755 O O . ASP A 1 100 ? 19.986 29.669 6.431 1.00 71.38 100 ASP A O 1
#

Foldseek 3Di:
DDDDDPPPPDPPPDPDDDQLEPDDDADCLRPVDDADDDDDDPDDDDFPEEFEAQAPVRVVVQVVVCVVDVVGGYHYDYPHGHNRYPSRVDPPDDDDDDDD

Secondary structure (DSSP, 8-state):
-----TTSPPPP--S-S--SSSSSSPPHHHHSSPPPP-----S----SEEEE--SHHHHHHHHHHHHH-TTS-EEEE-SSSTT-SHHHHS----------

Organism: Adineta ricciae (NCBI:txid249248)

pLDDT: mean 82.34, std 20.6, range [30.97, 98.38]

InterPro domains:
  IPR006076 FAD dependent oxidoreductase [PF01266] (48-97)
  IPR036188 FAD/NAD(P)-binding domain superfamily [G3DSA:3.50.50.60] (44-100)
  IPR036188 FAD/NAD(P)-binding domain superfamily [SSF51905] (22-94)